Protein AF-A0A3Q2DF68-F1 (afdb_monomer_lite)

Foldseek 3Di:
DVPPVVVVVVQVVQAAPQPRHGADCWDQDPVRDTHHPVRVVVVVVVVVPD

Structure (mmCIF, N/CA/C/O backbone):
data_AF-A0A3Q2DF68-F1
#
_entry.id   AF-A0A3Q2DF68-F1
#
loop_
_atom_site.group_PDB
_atom_site.id
_atom_site.type_symbol
_atom_site.label_atom_id
_atom_site.label_alt_id
_atom_site.label_comp_id
_atom_site.label_asym_id
_atom_site.label_entity_id
_atom_site.label_seq_id
_atom_site.pdbx_PDB_ins_code
_atom_site.Cartn_x
_atom_site.Cartn_y
_atom_site.Cartn_z
_atom_site.occupancy
_atom_site.B_iso_or_equiv
_atom_site.auth_seq_id
_atom_site.auth_comp_id
_atom_site.auth_asym_id
_atom_site.auth_atom_id
_atom_site.pdbx_PDB_model_num
ATOM 1 N N . MET A 1 1 ? 27.536 -0.141 -16.251 1.00 55.25 1 MET A N 1
ATOM 2 C CA . MET A 1 1 ? 26.699 1.027 -15.866 1.00 55.25 1 MET A CA 1
ATOM 3 C C . MET A 1 1 ? 25.316 0.989 -16.519 1.00 55.25 1 MET A C 1
ATOM 5 O O . MET A 1 1 ? 24.505 1.838 -16.191 1.00 55.25 1 MET A O 1
ATOM 9 N N . ALA A 1 2 ? 25.033 0.058 -17.441 1.00 58.38 2 ALA A N 1
ATOM 10 C CA . ALA A 1 2 ? 23.728 -0.041 -18.107 1.00 58.38 2 ALA A CA 1
ATOM 11 C C . ALA A 1 2 ? 22.801 -1.075 -17.439 1.00 58.38 2 ALA A C 1
ATOM 13 O O . ALA A 1 2 ? 21.617 -1.120 -17.745 1.00 58.38 2 ALA A O 1
ATOM 14 N N . GLU A 1 3 ? 23.331 -1.899 -16.530 1.00 58.12 3 GLU A N 1
ATOM 15 C CA . GLU A 1 3 ? 22.562 -2.949 -15.852 1.00 58.12 3 GLU A CA 1
ATOM 16 C C . GLU A 1 3 ? 21.996 -2.542 -14.481 1.00 58.12 3 GLU A C 1
ATOM 18 O O . GLU A 1 3 ? 21.065 -3.177 -13.997 1.00 58.12 3 GLU A O 1
ATOM 23 N N . SER A 1 4 ? 22.533 -1.495 -13.846 1.00 63.81 4 SER A N 1
ATOM 24 C CA . SER A 1 4 ? 22.176 -1.128 -12.468 1.00 63.81 4 SER A CA 1
ATOM 25 C C . SER A 1 4 ? 20.854 -0.361 -12.366 1.00 63.81 4 SER A C 1
ATOM 27 O O . SER A 1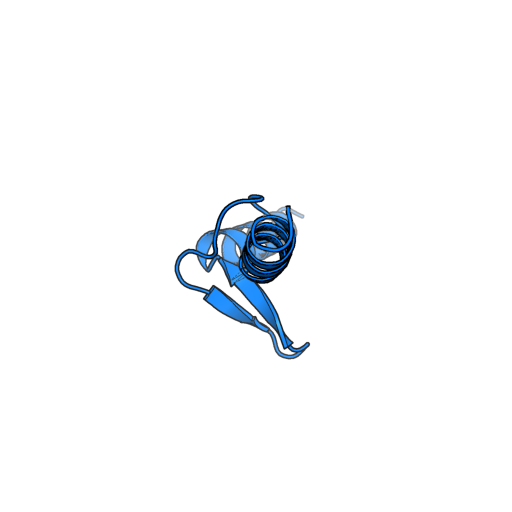 4 ? 20.045 -0.671 -11.498 1.00 63.81 4 SER A O 1
ATOM 29 N N . SER A 1 5 ? 20.579 0.563 -13.290 1.00 74.88 5 SER A N 1
ATOM 30 C CA . SER A 1 5 ? 19.402 1.441 -13.198 1.00 74.88 5 SER A CA 1
ATOM 31 C C . SER A 1 5 ? 18.073 0.705 -13.383 1.00 74.88 5 SER A C 1
ATOM 33 O O . SER A 1 5 ? 17.128 0.971 -12.650 1.00 74.88 5 SER A O 1
ATOM 35 N N . ALA A 1 6 ? 18.019 -0.291 -14.274 1.00 84.62 6 ALA A N 1
ATOM 36 C CA . ALA A 1 6 ? 16.798 -1.065 -14.508 1.00 84.62 6 ALA A CA 1
ATOM 37 C C . ALA A 1 6 ? 16.381 -1.903 -13.284 1.00 84.62 6 ALA A C 1
ATOM 39 O O . ALA A 1 6 ? 15.195 -2.111 -13.038 1.00 84.62 6 ALA A O 1
ATOM 40 N N . LEU A 1 7 ? 17.354 -2.383 -12.499 1.00 83.81 7 LEU A N 1
ATOM 41 C CA . LEU A 1 7 ? 17.088 -3.100 -11.251 1.00 83.81 7 LEU A CA 1
ATOM 42 C C . LEU A 1 7 ? 16.546 -2.152 -10.170 1.00 83.81 7 LEU A C 1
ATOM 44 O O . LEU A 1 7 ? 15.702 -2.553 -9.372 1.00 83.81 7 LEU A O 1
ATOM 48 N N . GLU A 1 8 ? 17.041 -0.916 -10.119 1.00 83.81 8 GLU A N 1
ATOM 49 C CA . GLU A 1 8 ? 16.560 0.115 -9.192 1.00 83.81 8 GLU A CA 1
ATOM 50 C C . GLU A 1 8 ? 15.135 0.568 -9.547 1.00 83.81 8 GLU A C 1
ATOM 52 O O . GLU A 1 8 ? 14.288 0.656 -8.659 1.00 83.81 8 GLU A O 1
ATOM 57 N N . GLU A 1 9 ? 14.839 0.768 -10.836 1.00 85.81 9 GLU A N 1
ATOM 58 C CA . GLU A 1 9 ? 13.488 1.081 -11.324 1.00 85.81 9 GLU A CA 1
ATOM 59 C C . GLU A 1 9 ? 12.500 -0.038 -10.972 1.00 85.81 9 GLU A C 1
ATOM 61 O O . GLU A 1 9 ? 11.472 0.219 -10.343 1.00 85.81 9 GLU A O 1
ATOM 66 N N . LEU A 1 10 ? 12.859 -1.294 -11.261 1.00 86.62 10 LEU A N 1
ATOM 67 C CA . LEU A 1 10 ? 12.019 -2.448 -10.941 1.00 86.62 10 LEU A CA 1
ATOM 68 C C . LEU A 1 10 ? 11.796 -2.604 -9.430 1.00 86.62 10 LEU A C 1
ATOM 70 O O . LEU A 1 10 ? 10.693 -2.923 -8.991 1.00 86.62 10 LEU A O 1
ATOM 74 N N . GLN A 1 11 ? 12.828 -2.379 -8.615 1.00 86.88 11 GLN A N 1
ATOM 75 C CA . GLN A 1 11 ? 12.678 -2.403 -7.160 1.00 86.88 11 GLN A CA 1
ATOM 76 C C . GLN A 1 11 ? 11.714 -1.321 -6.676 1.00 86.88 11 GLN A C 1
ATOM 78 O O . GLN A 1 11 ? 10.871 -1.611 -5.829 1.00 86.88 11 GLN A O 1
ATOM 83 N N . SER A 1 12 ? 11.785 -0.106 -7.227 1.00 85.50 12 SER A N 1
ATOM 84 C CA . SER A 1 12 ? 10.857 0.970 -6.872 1.00 85.50 12 SER A CA 1
ATOM 85 C C . SER A 1 12 ? 9.412 0.625 -7.236 1.00 85.50 12 SER A C 1
ATOM 87 O O . SER A 1 12 ? 8.509 0.928 -6.459 1.00 85.50 12 SER A O 1
ATOM 89 N N . GLU A 1 13 ? 9.178 -0.027 -8.377 1.00 89.19 13 GLU A N 1
ATOM 90 C CA . GLU A 1 13 ? 7.836 -0.463 -8.790 1.00 89.19 13 GLU A CA 1
ATOM 91 C C . GLU A 1 13 ? 7.276 -1.591 -7.911 1.00 89.19 13 GLU A C 1
ATOM 93 O O . GLU A 1 13 ? 6.063 -1.722 -7.758 1.00 89.19 13 GLU A O 1
ATOM 98 N N . LEU A 1 14 ? 8.151 -2.398 -7.303 1.00 90.69 14 LEU A N 1
ATOM 99 C CA . LEU A 1 14 ? 7.794 -3.519 -6.428 1.00 90.69 14 LEU A CA 1
ATOM 100 C C . LEU A 1 14 ? 7.830 -3.170 -4.933 1.00 90.69 14 LEU A C 1
ATOM 102 O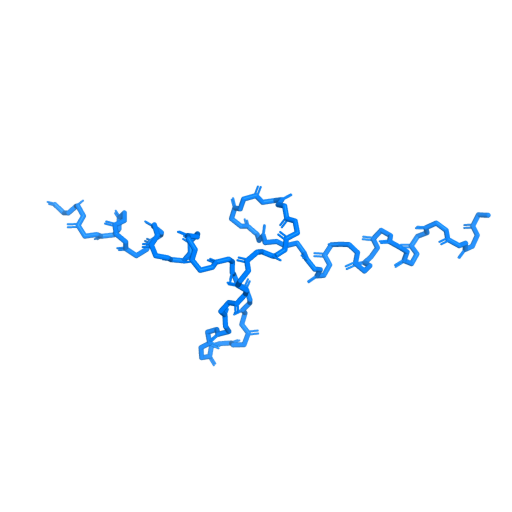 O . LEU A 1 14 ? 7.736 -4.065 -4.087 1.00 90.69 14 LEU A O 1
ATOM 106 N N . THR A 1 15 ? 7.959 -1.889 -4.598 1.00 93.69 15 THR A N 1
ATOM 107 C CA . THR A 1 15 ? 8.063 -1.407 -3.220 1.00 93.69 15 THR A CA 1
ATOM 108 C C . THR A 1 15 ? 6.739 -0.830 -2.735 1.00 93.69 15 THR A C 1
ATOM 110 O O . THR A 1 15 ? 6.090 -0.028 -3.404 1.00 93.69 15 THR A O 1
ATOM 113 N N . CYS A 1 16 ? 6.345 -1.200 -1.518 1.00 94.19 16 CYS A N 1
ATOM 114 C CA . CYS A 1 16 ? 5.168 -0.648 -0.880 1.00 94.19 16 CYS A CA 1
ATOM 115 C C . CYS A 1 16 ? 5.392 0.809 -0.469 1.00 94.19 16 CYS A C 1
ATOM 117 O O . CYS A 1 16 ? 6.295 1.081 0.321 1.00 94.19 16 CYS A O 1
ATOM 119 N N . PRO A 1 17 ? 4.523 1.749 -0.886 1.00 91.44 17 PRO A N 1
ATOM 120 C CA . PRO A 1 17 ? 4.683 3.164 -0.548 1.00 91.44 17 PRO A CA 1
ATOM 121 C C . PRO A 1 17 ? 4.431 3.475 0.938 1.00 91.44 17 PRO A C 1
ATOM 123 O O . PRO A 1 17 ? 4.661 4.599 1.369 1.00 91.44 17 PRO A O 1
ATOM 126 N N . VAL A 1 18 ? 3.941 2.505 1.724 1.00 91.69 18 VAL A N 1
ATOM 127 C CA . VAL A 1 18 ? 3.664 2.674 3.161 1.00 91.69 18 VAL A CA 1
ATOM 128 C C . VAL A 1 18 ? 4.866 2.271 4.013 1.00 91.69 18 VAL A C 1
ATOM 130 O O . VAL A 1 18 ? 5.292 3.046 4.861 1.00 91.69 18 VAL A O 1
ATOM 133 N N . CYS A 1 19 ? 5.409 1.066 3.812 1.00 93.56 19 CYS A N 1
ATOM 134 C CA . CYS A 1 19 ? 6.544 0.566 4.597 1.00 93.56 19 CYS A CA 1
ATOM 135 C C . CYS A 1 19 ? 7.904 0.738 3.909 1.00 93.56 19 CYS A C 1
ATOM 137 O O . CYS A 1 19 ? 8.920 0.481 4.543 1.00 93.56 19 CYS A O 1
ATOM 139 N N . LEU A 1 20 ? 7.927 1.173 2.643 1.00 92.31 20 LEU A N 1
ATOM 140 C CA . LEU A 1 20 ? 9.131 1.344 1.818 1.00 92.31 20 LEU A CA 1
ATOM 141 C C . LEU A 1 20 ? 9.972 0.065 1.670 1.00 92.31 20 LEU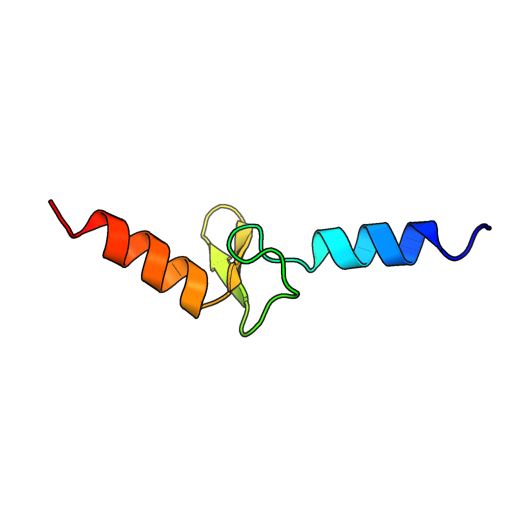 A C 1
ATOM 143 O O . LEU A 1 20 ? 11.167 0.126 1.400 1.00 92.31 20 LEU A O 1
ATOM 147 N N . GLU A 1 21 ? 9.328 -1.093 1.807 1.00 93.00 21 GLU A N 1
ATOM 148 C CA . GLU A 1 21 ? 9.917 -2.407 1.547 1.00 93.00 21 GLU A CA 1
ATOM 149 C C . GLU A 1 21 ? 9.202 -3.094 0.385 1.00 93.00 21 GLU A C 1
ATOM 151 O O . GLU A 1 21 ? 8.081 -2.720 0.027 1.00 93.00 21 GLU A O 1
ATOM 156 N N . LEU A 1 22 ? 9.828 -4.130 -0.181 1.00 92.81 22 LEU A N 1
ATOM 157 C CA . LEU A 1 22 ? 9.201 -4.966 -1.203 1.00 92.81 22 LEU A CA 1
ATOM 158 C C . LEU A 1 22 ? 7.837 -5.481 -0.733 1.00 92.81 22 LEU A C 1
ATOM 160 O O . LEU A 1 22 ? 7.669 -5.874 0.425 1.00 92.81 22 LEU A O 1
ATOM 164 N N . PHE A 1 23 ? 6.867 -5.503 -1.647 1.00 93.06 23 PHE A N 1
ATOM 165 C CA . PHE A 1 23 ? 5.517 -5.952 -1.332 1.00 93.06 23 PHE A CA 1
ATOM 166 C C . PHE A 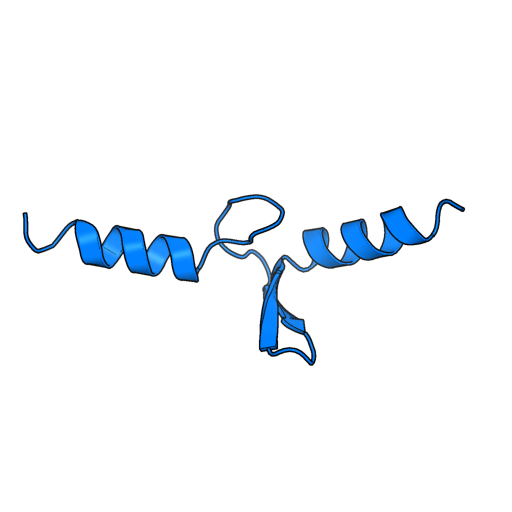1 23 ? 5.506 -7.346 -0.693 1.00 93.06 23 PHE A C 1
ATOM 168 O O . PHE A 1 23 ? 5.931 -8.332 -1.296 1.00 93.06 23 PHE A O 1
ATOM 175 N N . ARG A 1 24 ? 4.939 -7.432 0.512 1.00 91.88 24 ARG A N 1
ATOM 176 C CA . ARG A 1 24 ? 4.632 -8.685 1.201 1.00 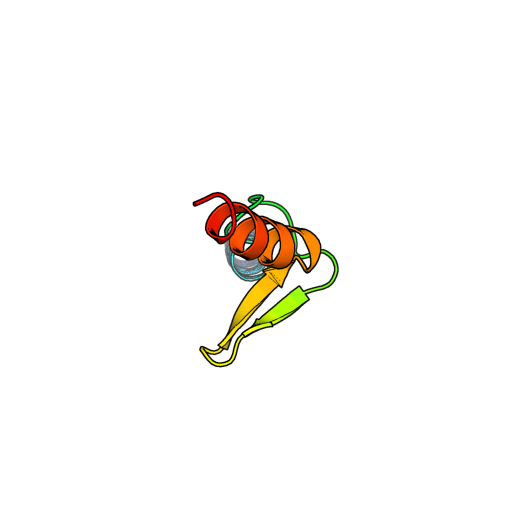91.88 24 ARG A CA 1
ATOM 177 C C . ARG A 1 24 ? 3.120 -8.858 1.233 1.00 91.88 24 ARG A C 1
ATOM 179 O O . ARG A 1 24 ? 2.424 -8.040 1.833 1.00 91.88 24 ARG A O 1
ATOM 186 N N . ASP A 1 25 ? 2.646 -9.890 0.537 1.00 93.69 25 ASP A N 1
ATOM 187 C CA . ASP A 1 25 ? 1.223 -10.163 0.310 1.00 93.69 25 ASP A CA 1
ATOM 188 C C . ASP A 1 25 ? 0.495 -8.935 -0.280 1.00 93.69 25 ASP A C 1
ATOM 190 O O . ASP A 1 25 ? -0.284 -8.273 0.415 1.00 93.69 25 ASP A O 1
ATOM 194 N N . PRO A 1 26 ? 0.801 -8.557 -1.543 1.00 91.69 26 PRO A N 1
ATOM 195 C CA . PRO A 1 26 ? 0.232 -7.370 -2.165 1.00 91.69 26 PRO A CA 1
ATOM 196 C C . PRO A 1 26 ? -1.281 -7.494 -2.347 1.00 91.69 26 PRO A C 1
ATOM 198 O O . PRO A 1 26 ? -1.787 -8.474 -2.891 1.00 91.69 26 PRO A O 1
ATOM 201 N N . VAL A 1 27 ? -1.995 -6.446 -1.954 1.00 93.44 27 VAL A N 1
ATOM 202 C CA . VAL A 1 27 ? -3.418 -6.247 -2.222 1.00 93.44 27 VAL A CA 1
ATOM 203 C C . VAL A 1 27 ? -3.551 -5.130 -3.249 1.00 93.44 27 VAL A C 1
ATOM 205 O O . VAL A 1 27 ? -2.932 -4.073 -3.105 1.00 93.44 27 VAL A O 1
ATOM 208 N N . ILE A 1 28 ? -4.354 -5.372 -4.284 1.00 93.50 28 ILE A N 1
ATOM 209 C CA . ILE A 1 28 ? -4.643 -4.399 -5.340 1.00 93.50 28 ILE A CA 1
ATOM 210 C C . ILE A 1 28 ? -5.952 -3.699 -4.984 1.00 93.50 28 ILE A C 1
ATOM 212 O O . ILE A 1 28 ? -6.987 -4.346 -4.823 1.00 93.50 28 ILE A O 1
ATOM 216 N N . LEU A 1 29 ? -5.898 -2.378 -4.842 1.00 90.56 29 LEU A N 1
ATOM 217 C CA . LEU A 1 29 ? -7.087 -1.561 -4.624 1.00 90.56 29 LEU A CA 1
ATOM 218 C C . LEU A 1 29 ? -7.854 -1.339 -5.930 1.00 90.56 29 LEU A C 1
ATOM 220 O O . LEU A 1 29 ? -7.317 -1.486 -7.023 1.00 90.56 29 LEU A O 1
ATOM 224 N N . GLU A 1 30 ? -9.097 -0.879 -5.819 1.00 90.88 30 GLU A N 1
ATOM 225 C CA . GLU A 1 30 ? -9.949 -0.536 -6.968 1.00 90.88 30 GLU A CA 1
ATOM 226 C C . GLU A 1 30 ? -9.331 0.554 -7.861 1.00 90.88 30 GLU A C 1
ATOM 228 O O . GLU A 1 30 ? -9.568 0.597 -9.064 1.00 90.88 30 GLU A O 1
ATOM 233 N N . CYS A 1 31 ? -8.486 1.414 -7.282 1.00 92.06 31 CYS A N 1
ATOM 234 C CA . CYS A 1 31 ? -7.712 2.420 -8.008 1.00 92.06 31 CYS A CA 1
ATOM 235 C C . CYS A 1 31 ? -6.468 1.858 -8.722 1.00 92.06 31 CYS A C 1
ATOM 237 O O . CYS A 1 31 ? -5.716 2.631 -9.306 1.00 92.06 31 CYS A O 1
ATOM 239 N N . GLY A 1 32 ? -6.224 0.547 -8.646 1.00 88.75 32 GLY A N 1
ATOM 240 C CA . GLY A 1 32 ? -5.089 -0.128 -9.273 1.00 88.75 32 GLY A CA 1
ATOM 241 C C . GLY A 1 32 ? -3.760 0.020 -8.530 1.00 88.75 32 GLY A C 1
ATOM 242 O O . GLY A 1 32 ? -2.738 -0.391 -9.061 1.00 88.75 32 GLY A O 1
ATOM 243 N N . HIS A 1 33 ? -3.742 0.591 -7.321 1.00 90.50 33 HIS A N 1
ATOM 244 C CA . HIS A 1 33 ? -2.524 0.715 -6.512 1.00 90.50 33 HIS A CA 1
ATOM 245 C C . HIS A 1 33 ? -2.299 -0.508 -5.618 1.00 90.50 33 HIS A C 1
ATOM 247 O O . HIS A 1 33 ? -3.251 -1.123 -5.131 1.00 90.50 33 HIS A O 1
ATOM 253 N N . HIS A 1 34 ? -1.025 -0.836 -5.402 1.00 91.69 34 HIS A N 1
ATOM 254 C CA . HIS A 1 34 ? -0.578 -2.042 -4.716 1.00 91.69 34 HIS A CA 1
ATOM 255 C C . HIS A 1 34 ? -0.050 -1.668 -3.327 1.00 91.69 34 HIS A C 1
ATOM 257 O O . HIS A 1 34 ? 0.695 -0.698 -3.180 1.00 91.69 34 HIS A O 1
ATOM 263 N N . PHE A 1 35 ? -0.412 -2.442 -2.306 1.00 94.31 35 PHE A N 1
ATOM 264 C CA . PHE A 1 35 ? 0.049 -2.252 -0.925 1.00 94.31 35 PHE A CA 1
ATOM 265 C C . PHE A 1 35 ? 0.250 -3.600 -0.244 1.00 94.31 35 PHE A C 1
ATOM 267 O O . PHE A 1 35 ? -0.435 -4.558 -0.586 1.00 94.31 35 PHE A O 1
ATOM 274 N N . CYS A 1 36 ? 1.126 -3.687 0.759 1.00 95.75 36 CYS A N 1
ATOM 275 C CA . CYS A 1 36 ? 1.161 -4.868 1.625 1.00 95.75 36 CYS A CA 1
ATOM 276 C C . CYS A 1 36 ? -0.176 -5.005 2.365 1.00 95.75 36 CYS A C 1
ATOM 278 O O . CYS A 1 36 ? -0.704 -4.004 2.859 1.00 95.75 36 CYS A O 1
ATOM 280 N N . GLN A 1 37 ? -0.681 -6.231 2.517 1.00 93.94 37 GLN A N 1
ATOM 281 C CA . GLN A 1 37 ? -1.924 -6.508 3.245 1.00 93.94 37 GLN A CA 1
ATOM 282 C C . GLN A 1 37 ? -1.929 -5.880 4.649 1.00 93.94 37 GLN A C 1
ATOM 284 O O . GLN A 1 37 ? -2.878 -5.205 5.038 1.00 93.94 37 GLN A O 1
ATOM 289 N N . VAL A 1 38 ? -0.831 -6.031 5.391 1.00 93.75 38 VAL A N 1
ATOM 290 C CA . VAL A 1 38 ? -0.664 -5.432 6.725 1.00 93.75 38 VAL A CA 1
ATOM 291 C C . VAL A 1 38 ? -0.687 -3.904 6.685 1.00 93.75 38 VAL A C 1
ATOM 293 O O . VAL A 1 38 ? -1.268 -3.277 7.568 1.00 93.75 38 VAL A O 1
ATOM 296 N N . CYS A 1 39 ? -0.062 -3.292 5.679 1.00 94.00 39 CYS A N 1
ATOM 297 C CA . CYS A 1 39 ? 0.004 -1.837 5.561 1.00 94.00 39 CYS A CA 1
ATOM 298 C C . CYS A 1 39 ? -1.370 -1.238 5.273 1.00 94.00 39 CYS A C 1
ATOM 300 O O . CYS A 1 39 ? -1.750 -0.257 5.907 1.00 94.00 39 CYS A O 1
ATOM 302 N N . ILE A 1 40 ? -2.127 -1.835 4.349 1.00 92.50 40 ILE A N 1
ATOM 303 C CA . ILE A 1 40 ? -3.452 -1.319 4.002 1.00 92.50 40 ILE A CA 1
ATOM 304 C C . ILE A 1 40 ? -4.449 -1.493 5.152 1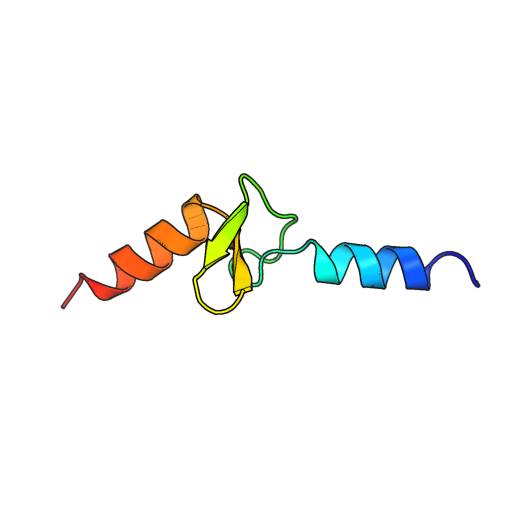.00 92.50 40 ILE A C 1
ATOM 306 O O . ILE A 1 40 ? -5.197 -0.561 5.442 1.00 92.50 40 ILE A O 1
ATOM 310 N N . ILE A 1 41 ? -4.404 -2.630 5.858 1.00 90.88 41 ILE A N 1
ATOM 311 C CA . ILE A 1 41 ? -5.236 -2.876 7.043 1.00 90.88 41 ILE A CA 1
ATOM 312 C C . ILE A 1 41 ? -4.937 -1.826 8.119 1.00 90.88 41 ILE A C 1
ATOM 314 O O . ILE A 1 41 ? -5.854 -1.130 8.548 1.00 90.88 41 ILE A O 1
ATOM 318 N N . GLN A 1 42 ? -3.661 -1.614 8.462 1.00 90.12 42 GLN A N 1
ATOM 319 C CA . GLN A 1 42 ? -3.274 -0.598 9.446 1.00 90.12 42 GLN A CA 1
ATOM 320 C C . GLN A 1 42 ? -3.689 0.820 9.035 1.00 90.12 42 GLN A C 1
ATOM 322 O O . GLN A 1 42 ? -4.153 1.590 9.872 1.00 90.12 42 GLN A O 1
ATOM 327 N N . CYS A 1 43 ? -3.560 1.186 7.755 1.00 88.00 43 CYS A N 1
ATOM 328 C CA . CYS A 1 43 ? -4.009 2.492 7.267 1.00 88.00 43 CYS A CA 1
ATOM 329 C C . CYS A 1 43 ? -5.525 2.690 7.419 1.00 88.00 43 CYS A C 1
ATOM 331 O O . CYS A 1 43 ? -5.974 3.810 7.673 1.00 88.00 43 CYS A O 1
ATOM 333 N N . TRP A 1 44 ? -6.321 1.633 7.249 1.00 87.56 44 TRP A N 1
ATOM 334 C CA . TRP A 1 44 ? -7.767 1.688 7.453 1.00 87.56 44 TRP A CA 1
ATOM 335 C C . TRP A 1 44 ? -8.139 1.703 8.935 1.00 87.56 44 TRP A C 1
ATOM 337 O O . TRP A 1 44 ? -9.001 2.487 9.323 1.00 87.56 44 TRP A O 1
ATOM 347 N N . GLU A 1 45 ? -7.450 0.933 9.775 1.00 81.06 45 GLU A N 1
ATOM 348 C CA . GLU A 1 45 ? -7.652 0.925 11.230 1.00 81.06 45 GLU A CA 1
ATOM 349 C C . GLU A 1 45 ? -7.254 2.257 11.881 1.00 81.06 45 GLU A C 1
ATOM 351 O O . GLU A 1 45 ? -7.983 2.771 12.729 1.00 81.06 45 GLU A O 1
ATOM 356 N N . ALA A 1 46 ? -6.171 2.894 11.420 1.00 68.44 46 ALA A N 1
ATOM 357 C CA . ALA A 1 46 ? -5.769 4.234 11.856 1.00 68.44 46 ALA A CA 1
ATOM 358 C C . ALA A 1 46 ? -6.836 5.304 11.560 1.00 68.44 46 ALA A C 1
ATOM 360 O O . ALA A 1 46 ? -6.871 6.346 12.209 1.00 68.44 46 ALA A O 1
ATOM 361 N N . LYS A 1 47 ? -7.729 5.049 10.596 1.00 59.62 47 LYS A N 1
ATOM 362 C CA . LYS A 1 47 ? -8.850 5.930 10.248 1.00 59.62 47 LYS A CA 1
ATOM 363 C C . LYS A 1 47 ? -10.072 5.739 11.163 1.00 59.62 47 LYS A C 1
ATOM 365 O O . LYS A 1 47 ? -10.960 6.585 11.145 1.00 59.62 47 LYS A O 1
ATOM 370 N N . VAL A 1 48 ? -10.130 4.641 11.924 1.00 54.75 48 VAL A N 1
ATOM 371 C CA . VAL A 1 48 ? -11.261 4.255 12.796 1.00 54.75 48 VAL A CA 1
ATOM 372 C C . VAL A 1 48 ? -11.068 4.725 14.247 1.00 54.75 48 VAL A C 1
ATOM 374 O O . VAL A 1 48 ? -12.003 4.664 15.042 1.00 54.75 48 VAL A O 1
ATOM 377 N N . VAL A 1 49 ? -9.902 5.281 14.594 1.00 49.12 49 VAL A N 1
ATOM 378 C CA . VAL A 1 49 ? -9.702 6.000 15.863 1.00 49.12 49 VAL A CA 1
ATOM 379 C C . VAL A 1 49 ? -10.164 7.451 15.686 1.00 49.12 49 VAL A C 1
ATOM 381 O O . VAL A 1 49 ? -9.357 8.363 15.511 1.00 49.12 49 VAL A O 1
ATOM 384 N N . VAL A 1 50 ? -11.486 7.630 15.641 1.00 46.31 50 VAL A N 1
ATOM 385 C CA . VAL A 1 50 ? -12.160 8.933 15.777 1.00 46.31 50 VAL A CA 1
ATOM 386 C C . VAL A 1 50 ? -12.342 9.306 17.240 1.00 46.31 50 VAL A C 1
ATOM 388 O O . VAL A 1 50 ? -12.612 8.393 18.053 1.00 46.31 50 VAL A O 1
#

pLDDT: mean 84.24, std 13.55, range [46.31, 95.75]

Organism: Cyprinodon variegatus (NCBI:txid28743)

Sequence (50 aa):
MAESSALEELQSELTCPVCLELFRDPVILECGHHFCQVCIIQCWEAKVVV

Radius of gyration: 13.74 Å; chains: 1; bounding box: 39×19×34 Å

Secondary structure (DSSP, 8-state):
--SHHHHHHHHHHTB-TTTSSB-SSEEE-TTS-EEEHHHHHHHHHTTT--

InterPro domains:
  IPR001841 Zinc finger, RING-type [PS50089] (16-40)
  IPR001841 Zinc finger, RING-type [SM00184] (16-46)
  IPR013083 Zinc finger, RING/FYVE/PHD-type [G3DSA:3.30.40.10] (1-49)
  IPR017907 Zinc finger, RING-type, conserved site [PS00518] (31-40)
  IPR051051 E3 ubiquitin-protein ligase TRIM/RNF [PTHR25465] (6-45)